Protein AF-A0A4U3A9S8-F1 (afdb_monomer_lite)

Radius of gyration: 12.29 Å; chains: 1; bounding box: 30×13×32 Å

pLDDT: mean 94.51, std 5.17, range [73.62, 98.12]

Secondary structure (DSSP, 8-state):
---B--B-EEETTEEE-EEP-SSSSTT-EE-B--BPPTT----

InterPro domains:
  IPR015797 NUDIX hydrolase-like domain superfamily [SSF55811] (4-42)

Sequence (43 aa):
MYKYTICFIRKGDRILLLNRNKKPTMGMWNGVGGKIEEYETPY

Organism: Bacillus mycoides (NCBI:txid1405)

Foldseek 3Di:
DWDKAFDWDDDPPDTDWDQDCDPDRHRDTGGDMDTADPPDDND

Structure (mmCIF, N/CA/C/O backbone):
data_AF-A0A4U3A9S8-F1
#
_entry.id   AF-A0A4U3A9S8-F1
#
loop_
_atom_site.group_PDB
_atom_site.id
_atom_site.type_symbol
_atom_site.label_atom_id
_atom_site.label_alt_id
_atom_site.label_comp_id
_atom_site.label_asym_id
_atom_site.label_entity_id
_atom_site.label_seq_id
_atom_site.pdbx_PDB_ins_code
_atom_site.Cartn_x
_atom_site.Cartn_y
_atom_site.Cartn_z
_atom_site.occupancy
_atom_site.B_iso_or_equiv
_atom_site.auth_seq_id
_atom_site.auth_comp_id
_atom_site.auth_asym_id
_atom_site.auth_atom_id
_atom_site.pdbx_PDB_model_num
ATOM 1 N N . MET A 1 1 ? -7.680 -4.295 15.578 1.00 73.62 1 MET A N 1
ATOM 2 C CA . MET A 1 1 ? -6.837 -4.642 14.412 1.00 73.62 1 MET A CA 1
ATOM 3 C C . MET A 1 1 ? -7.016 -3.544 13.375 1.00 73.62 1 MET A C 1
ATOM 5 O O . MET A 1 1 ? -8.150 -3.290 12.993 1.00 73.62 1 MET A O 1
ATOM 9 N N . TYR A 1 2 ? -5.951 -2.830 13.005 1.00 83.31 2 TYR A N 1
ATOM 10 C CA . TYR A 1 2 ? -6.039 -1.751 12.015 1.00 83.31 2 TYR A CA 1
ATOM 11 C C . TYR A 1 2 ? -6.292 -2.328 10.616 1.00 83.31 2 TYR A C 1
ATOM 13 O O . TYR A 1 2 ? -5.699 -3.347 10.257 1.00 83.31 2 TYR A O 1
ATOM 21 N N . LYS A 1 3 ? -7.177 -1.688 9.844 1.00 91.25 3 LYS A N 1
ATOM 22 C CA . LYS A 1 3 ? -7.429 -2.025 8.439 1.00 91.25 3 LYS A CA 1
ATOM 23 C C . LYS A 1 3 ? -6.527 -1.168 7.549 1.00 91.25 3 LYS A C 1
ATOM 25 O O . LYS A 1 3 ? -6.358 0.022 7.811 1.00 91.25 3 LYS A O 1
ATOM 30 N N . TYR A 1 4 ? -5.958 -1.778 6.515 1.00 94.25 4 TYR A N 1
ATOM 31 C CA . TYR A 1 4 ? -5.051 -1.124 5.574 1.00 94.25 4 TYR A CA 1
ATOM 32 C C . TYR A 1 4 ? -5.410 -1.496 4.141 1.00 94.25 4 TYR A C 1
ATOM 34 O O . TYR A 1 4 ? -5.908 -2.595 3.892 1.00 94.25 4 TYR A O 1
ATOM 42 N N . THR A 1 5 ? -5.089 -0.605 3.211 1.00 95.44 5 THR A N 1
ATOM 43 C CA . THR A 1 5 ? -5.062 -0.893 1.777 1.00 95.44 5 THR A CA 1
ATOM 44 C C . THR A 1 5 ? -3.634 -1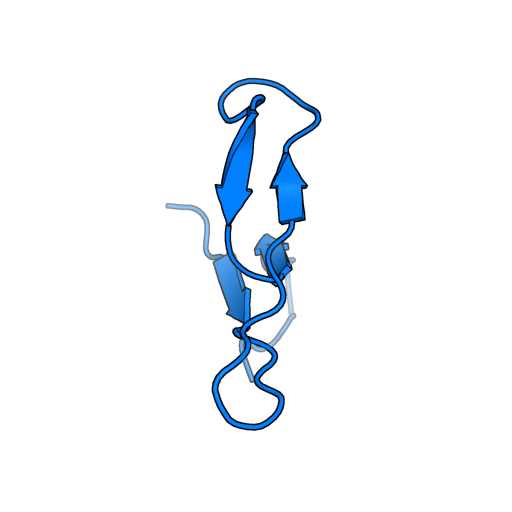.178 1.318 1.00 95.44 5 THR A C 1
ATOM 46 O O . THR A 1 5 ? -2.660 -0.670 1.882 1.00 95.44 5 THR A O 1
ATOM 49 N N . ILE A 1 6 ? -3.507 -1.988 0.269 1.00 95.31 6 ILE A N 1
ATOM 50 C CA . ILE A 1 6 ? -2.271 -2.147 -0.494 1.00 95.31 6 ILE A CA 1
ATOM 51 C C . ILE A 1 6 ? -2.614 -2.244 -1.980 1.00 95.31 6 ILE A C 1
ATOM 53 O O . ILE A 1 6 ? -3.517 -2.973 -2.380 1.00 95.31 6 ILE A O 1
ATOM 57 N N . CYS A 1 7 ? -1.890 -1.491 -2.794 1.00 95.56 7 CYS A N 1
ATOM 58 C CA . CYS A 1 7 ? -2.063 -1.369 -4.229 1.00 95.56 7 CYS A CA 1
ATOM 59 C C . CYS A 1 7 ? -0.740 -1.689 -4.928 1.00 95.56 7 CYS A C 1
ATOM 61 O O . CYS A 1 7 ? 0.319 -1.139 -4.597 1.00 95.56 7 CYS A O 1
ATOM 63 N N . PHE A 1 8 ? -0.814 -2.575 -5.920 1.00 96.75 8 PHE A N 1
ATOM 64 C CA . PHE A 1 8 ? 0.296 -2.906 -6.803 1.00 96.75 8 PHE A CA 1
ATOM 65 C C . PHE A 1 8 ? 0.081 -2.244 -8.157 1.00 96.75 8 PHE A C 1
ATOM 67 O O . PHE A 1 8 ? -0.736 -2.682 -8.965 1.00 96.75 8 PHE A O 1
ATOM 74 N N . ILE A 1 9 ? 0.847 -1.187 -8.413 1.00 97.38 9 ILE A N 1
ATOM 75 C CA . ILE A 1 9 ? 0.821 -0.489 -9.695 1.00 97.38 9 ILE A CA 1
ATOM 76 C C . ILE A 1 9 ? 1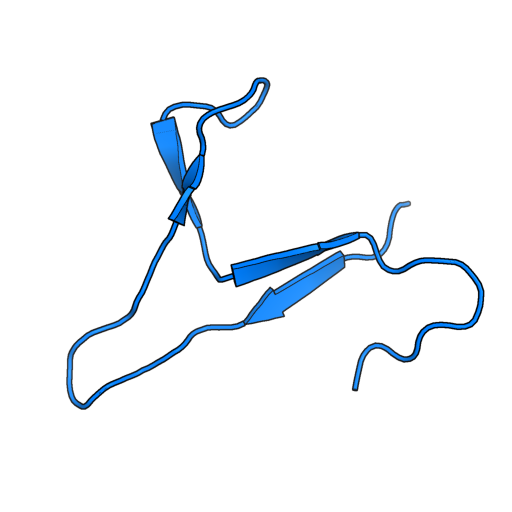.756 -1.234 -10.647 1.00 97.38 9 ILE A C 1
ATOM 78 O O . ILE A 1 9 ? 2.972 -1.267 -10.442 1.00 97.38 9 ILE A O 1
ATOM 82 N N . ARG A 1 10 ? 1.180 -1.849 -11.682 1.00 98.12 10 ARG A N 1
ATOM 83 C CA . ARG A 1 10 ? 1.895 -2.681 -12.654 1.00 98.12 10 ARG A CA 1
ATOM 84 C C . ARG A 1 10 ? 1.981 -1.992 -14.016 1.00 98.12 10 ARG A C 1
ATOM 86 O O . ARG A 1 10 ? 0.976 -1.521 -14.539 1.00 98.12 10 ARG A O 1
ATOM 93 N N . LYS A 1 11 ? 3.172 -1.995 -14.620 1.00 98.12 11 LYS A N 1
ATOM 94 C CA . LYS A 1 11 ? 3.412 -1.584 -16.013 1.00 98.12 11 LYS A CA 1
ATOM 95 C C . LYS A 1 11 ? 4.166 -2.700 -16.733 1.00 98.12 11 LYS A C 1
ATOM 97 O O . LYS A 1 11 ? 5.384 -2.802 -16.607 1.00 98.12 11 LYS A O 1
ATOM 102 N N . GLY A 1 12 ? 3.436 -3.540 -17.469 1.00 97.62 12 GLY A N 1
ATOM 103 C CA . GLY A 1 12 ? 4.001 -4.718 -18.134 1.00 97.62 12 GLY A CA 1
ATOM 104 C C . GLY A 1 12 ? 4.520 -5.743 -17.124 1.00 97.62 12 GLY A C 1
ATOM 105 O O . GLY A 1 12 ? 3.748 -6.292 -16.338 1.00 97.62 12 GLY A O 1
ATOM 106 N N . ASP A 1 13 ? 5.823 -5.990 -17.137 1.00 97.81 13 ASP A N 1
ATOM 107 C CA . ASP A 1 13 ? 6.556 -6.859 -16.209 1.00 97.81 13 ASP A CA 1
ATOM 108 C C . ASP A 1 13 ? 7.079 -6.123 -14.961 1.00 97.81 13 ASP A C 1
ATOM 110 O O . ASP A 1 13 ? 7.617 -6.749 -14.050 1.00 97.81 13 ASP A O 1
ATOM 114 N N . ARG A 1 14 ? 6.897 -4.799 -14.883 1.00 98.06 14 ARG A N 1
ATOM 115 C CA . ARG A 1 14 ? 7.382 -3.972 -13.770 1.00 98.06 14 ARG A CA 1
ATOM 116 C C . ARG A 1 14 ? 6.286 -3.711 -12.745 1.00 98.06 14 ARG A C 1
ATOM 118 O O . ARG A 1 14 ? 5.135 -3.460 -13.108 1.00 98.06 14 ARG A O 1
ATOM 125 N N . ILE A 1 15 ? 6.672 -3.677 -11.472 1.00 98.12 15 ILE A N 1
ATOM 126 C CA . ILE A 1 15 ? 5.827 -3.259 -10.347 1.00 98.12 15 ILE A CA 1
ATOM 127 C C . ILE A 1 15 ? 6.481 -2.053 -9.672 1.00 98.12 15 ILE A C 1
ATOM 129 O O . ILE A 1 15 ? 7.681 -2.070 -9.399 1.00 98.12 15 ILE A O 1
ATOM 133 N N . LEU A 1 16 ? 5.694 -1.012 -9.398 1.00 98.06 16 LEU A N 1
ATOM 134 C CA . LEU A 1 16 ? 6.134 0.111 -8.574 1.00 98.06 16 LEU A CA 1
ATOM 135 C C . LEU A 1 16 ? 5.991 -0.247 -7.092 1.00 98.06 16 LEU A C 1
ATOM 137 O O . LEU A 1 16 ? 4.901 -0.591 -6.634 1.00 98.06 16 LEU A O 1
ATOM 141 N N . LEU A 1 17 ? 7.087 -0.111 -6.350 1.00 98.06 17 LEU A N 1
ATOM 142 C CA . LEU A 1 17 ? 7.137 -0.276 -4.900 1.00 98.06 17 LEU A CA 1
ATOM 143 C C . LEU A 1 17 ? 7.706 0.987 -4.247 1.00 98.06 17 LEU A C 1
ATOM 145 O O . LEU A 1 17 ? 8.510 1.707 -4.840 1.00 98.06 17 LEU A O 1
ATOM 149 N N . LEU A 1 18 ? 7.311 1.230 -3.002 1.00 97.50 18 LEU A N 1
ATOM 150 C CA . LEU A 1 18 ? 7.836 2.295 -2.156 1.00 97.50 18 LEU A CA 1
ATOM 151 C C . LEU A 1 18 ? 8.904 1.727 -1.221 1.00 97.50 18 LEU A C 1
ATOM 153 O O . LEU A 1 18 ? 8.617 0.796 -0.466 1.00 97.50 18 LEU A O 1
ATOM 157 N N . ASN A 1 19 ? 10.099 2.322 -1.210 1.00 98.00 19 ASN A N 1
ATOM 158 C CA . ASN A 1 19 ? 11.057 2.106 -0.128 1.00 98.00 19 ASN A CA 1
ATOM 159 C C . ASN A 1 19 ? 10.627 2.945 1.075 1.00 98.00 19 ASN A C 1
ATOM 161 O O . ASN A 1 19 ? 10.513 4.172 0.993 1.00 98.00 19 ASN A O 1
ATOM 165 N N . ARG A 1 20 ? 10.324 2.290 2.191 1.00 97.62 20 ARG A N 1
ATOM 166 C CA . ARG A 1 20 ? 9.822 2.968 3.385 1.00 97.62 20 ARG A CA 1
ATOM 167 C C . ARG A 1 20 ? 10.934 3.782 4.043 1.00 97.62 20 ARG A C 1
ATOM 169 O O . ARG A 1 20 ? 11.997 3.268 4.363 1.00 97.62 20 ARG A O 1
ATOM 176 N N . ASN A 1 21 ? 10.647 5.039 4.356 1.00 97.25 21 ASN A N 1
ATOM 177 C CA . ASN A 1 21 ? 11.597 5.963 4.982 1.00 97.25 21 ASN A CA 1
ATOM 178 C C . ASN A 1 21 ? 11.337 6.203 6.482 1.00 97.25 21 ASN A C 1
ATOM 180 O O . ASN A 1 21 ? 11.900 7.128 7.061 1.00 97.25 21 ASN A O 1
ATOM 184 N N . LYS A 1 22 ? 10.466 5.413 7.125 1.00 95.38 22 LYS A N 1
ATOM 185 C CA . LYS A 1 22 ? 10.097 5.565 8.545 1.00 95.38 22 LYS A CA 1
ATOM 186 C C . LYS A 1 22 ? 10.059 4.215 9.255 1.00 95.38 22 LYS A C 1
ATOM 188 O O . LYS A 1 22 ? 9.630 3.221 8.672 1.00 95.38 22 LYS A O 1
ATOM 193 N N . LYS A 1 23 ? 10.484 4.191 10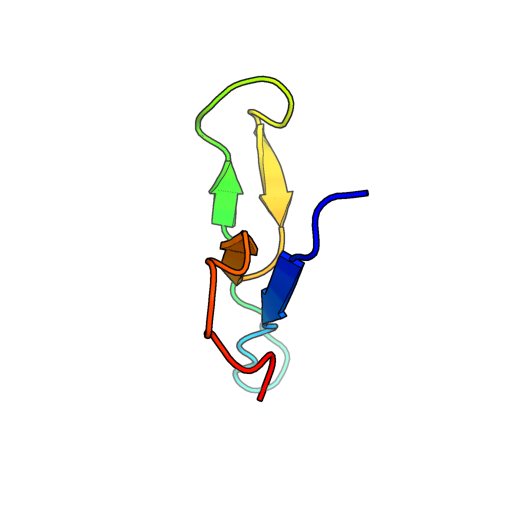.525 1.00 94.94 23 LYS A N 1
ATOM 194 C CA . LYS A 1 23 ? 10.326 3.029 11.419 1.00 94.94 23 LYS A CA 1
ATOM 195 C C . LYS A 1 23 ? 8.830 2.673 11.569 1.00 94.94 23 LYS A C 1
ATOM 197 O O . LYS A 1 23 ? 7.997 3.573 11.464 1.00 94.94 23 LYS A O 1
ATOM 202 N N . PRO A 1 24 ? 8.473 1.401 11.826 1.00 93.19 24 PRO A N 1
ATOM 203 C CA . PRO A 1 24 ? 9.365 0.252 12.013 1.00 93.19 24 PRO A CA 1
ATOM 204 C C . PRO A 1 24 ? 9.844 -0.397 10.704 1.00 93.19 24 PRO A C 1
ATOM 206 O O . PRO A 1 24 ? 10.823 -1.126 10.728 1.00 93.1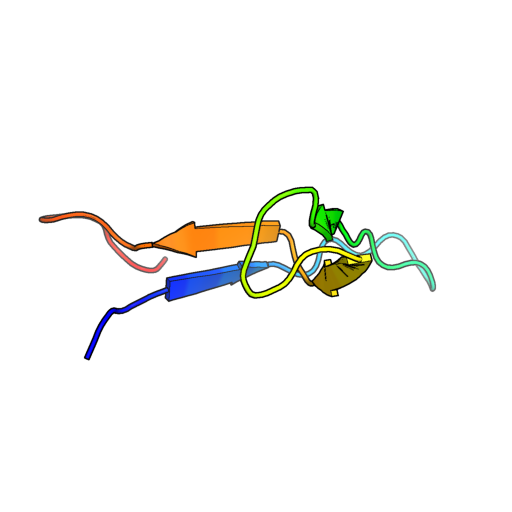9 24 PRO A O 1
ATOM 209 N N . THR A 1 25 ? 9.211 -0.114 9.563 1.00 94.06 25 THR A N 1
ATOM 210 C CA . THR A 1 25 ? 9.471 -0.810 8.286 1.00 94.06 25 THR A CA 1
ATOM 211 C C . THR A 1 25 ? 10.480 -0.109 7.377 1.00 94.06 25 THR A C 1
ATOM 213 O O . THR A 1 25 ? 10.509 -0.370 6.180 1.00 94.06 25 THR A O 1
ATOM 216 N N . MET A 1 26 ? 11.299 0.796 7.919 1.00 97.56 26 MET A N 1
ATOM 217 C CA . MET A 1 26 ? 12.288 1.564 7.157 1.00 97.56 26 MET A CA 1
ATOM 218 C C . MET A 1 26 ? 13.213 0.638 6.349 1.00 97.56 26 MET A C 1
ATOM 220 O O . MET A 1 26 ? 13.699 -0.357 6.878 1.00 97.56 26 MET A O 1
ATOM 224 N N . GLY A 1 27 ? 13.457 0.964 5.079 1.00 98.06 27 GLY A N 1
ATOM 225 C CA . GLY A 1 27 ? 14.290 0.178 4.163 1.00 98.06 27 GLY A CA 1
ATOM 226 C C . GLY A 1 27 ? 13.564 -0.973 3.460 1.00 98.06 27 GLY A C 1
ATOM 227 O O . GLY A 1 27 ? 14.071 -1.484 2.463 1.00 98.06 27 GLY A O 1
ATOM 228 N N . MET A 1 28 ? 12.375 -1.373 3.927 1.00 97.62 28 MET A N 1
ATOM 229 C CA . MET A 1 28 ? 11.572 -2.399 3.258 1.00 97.62 28 MET A CA 1
ATOM 230 C C . MET A 1 28 ? 10.857 -1.817 2.035 1.00 97.62 28 MET A C 1
ATOM 232 O O . MET A 1 28 ? 10.401 -0.670 2.051 1.00 97.62 28 MET A O 1
ATOM 236 N N . TRP A 1 29 ? 10.717 -2.630 0.990 1.00 97.44 29 TRP A N 1
ATOM 237 C CA . TRP A 1 29 ? 9.924 -2.309 -0.194 1.00 97.44 29 TRP A CA 1
ATOM 238 C C . TRP A 1 29 ? 8.496 -2.826 -0.027 1.00 97.44 29 TRP A C 1
ATOM 240 O O . TRP A 1 29 ? 8.303 -3.974 0.368 1.00 97.44 29 TRP A O 1
ATOM 250 N N . ASN A 1 30 ? 7.494 -1.995 -0.319 1.00 97.00 30 ASN A N 1
ATOM 251 C CA . ASN A 1 30 ? 6.086 -2.383 -0.216 1.00 97.00 30 ASN A CA 1
ATOM 252 C C . ASN A 1 30 ? 5.230 -1.749 -1.325 1.00 97.00 30 ASN A C 1
ATOM 254 O O . ASN A 1 30 ? 5.659 -0.789 -1.967 1.00 97.00 30 ASN A O 1
ATOM 258 N N . GLY A 1 31 ? 4.021 -2.269 -1.537 1.00 96.31 31 GLY A N 1
ATOM 259 C CA . GLY A 1 31 ? 3.021 -1.637 -2.397 1.00 96.31 31 GLY A CA 1
ATOM 260 C C . GLY A 1 31 ? 2.590 -0.261 -1.875 1.00 96.31 31 GLY A C 1
ATOM 261 O O . GLY A 1 31 ? 2.849 0.108 -0.724 1.00 96.31 31 GLY A O 1
ATOM 262 N N . VAL A 1 32 ? 1.928 0.512 -2.733 1.00 95.88 32 VAL A N 1
ATOM 263 C CA . VAL A 1 32 ? 1.360 1.815 -2.357 1.00 95.88 32 VAL A CA 1
ATOM 264 C C . VAL A 1 32 ? 0.118 1.571 -1.508 1.00 95.88 32 VAL A C 1
ATOM 266 O O . VAL A 1 32 ? -0.709 0.747 -1.867 1.00 95.88 32 VAL A O 1
ATOM 269 N N . GLY A 1 33 ? -0.047 2.260 -0.386 1.00 94.25 33 GLY A N 1
ATOM 270 C CA . GLY A 1 33 ? -1.205 2.035 0.473 1.00 94.25 33 GLY A CA 1
ATOM 271 C C . GLY A 1 33 ? -1.116 2.778 1.793 1.00 94.25 33 GLY A C 1
ATOM 272 O O . GLY A 1 33 ? -0.137 3.485 2.064 1.00 94.25 33 GLY A O 1
ATOM 273 N N . GLY A 1 34 ? -2.145 2.608 2.615 1.00 93.50 34 GLY A N 1
ATOM 274 C CA . GLY A 1 34 ? -2.298 3.359 3.850 1.00 93.50 34 GLY A CA 1
ATOM 275 C C . GLY A 1 34 ? -3.280 2.722 4.817 1.00 93.50 34 GLY A C 1
ATOM 276 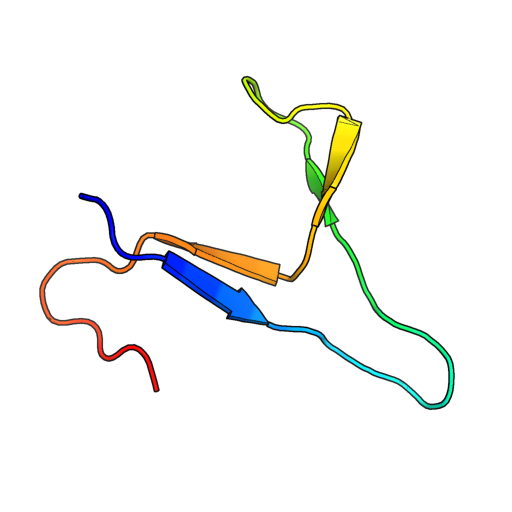O O . GLY A 1 34 ? -3.880 1.683 4.542 1.00 93.50 34 GLY A O 1
ATOM 277 N N . LYS A 1 35 ? -3.385 3.340 5.991 1.00 94.50 35 LYS A N 1
ATOM 278 C CA . LYS A 1 35 ? -4.422 3.023 6.969 1.00 94.50 35 LYS A CA 1
ATOM 279 C C . LYS A 1 35 ? -5.759 3.504 6.412 1.00 94.50 35 LYS A C 1
ATOM 281 O O . LYS A 1 35 ? -5.795 4.563 5.802 1.00 94.50 35 LYS A O 1
ATOM 286 N N . ILE A 1 36 ? -6.805 2.713 6.621 1.00 95.44 36 ILE A N 1
ATOM 287 C CA . ILE A 1 36 ? -8.176 3.131 6.330 1.00 95.44 36 ILE A CA 1
ATOM 288 C C . ILE A 1 36 ? -8.652 3.983 7.504 1.00 95.44 36 ILE A C 1
ATOM 290 O O . ILE A 1 36 ? -8.563 3.542 8.660 1.00 95.44 36 ILE A O 1
ATOM 294 N N . GLU A 1 37 ? -9.123 5.188 7.214 1.00 94.19 37 GLU A N 1
ATOM 295 C CA . GLU A 1 37 ? -9.699 6.093 8.206 1.00 94.19 37 GLU A CA 1
ATOM 296 C C . GLU A 1 37 ? -11.200 5.845 8.415 1.00 94.19 37 GLU A C 1
ATOM 298 O O . GLU A 1 37 ? -11.843 5.051 7.723 1.00 94.19 37 GLU A O 1
ATOM 303 N N . GLU A 1 38 ? -11.761 6.461 9.456 1.00 93.31 38 GLU A N 1
ATOM 304 C CA . GLU A 1 38 ? -13.179 6.309 9.773 1.00 93.31 38 GLU A CA 1
ATOM 305 C C . GLU A 1 38 ? -14.031 6.781 8.584 1.00 93.31 38 GLU A C 1
ATOM 307 O O . GLU A 1 38 ? -13.806 7.862 8.045 1.00 93.31 38 GLU A O 1
ATOM 312 N N . TYR A 1 39 ? -14.995 5.951 8.175 1.00 94.25 39 TYR A N 1
ATOM 313 C CA . TYR A 1 39 ? -15.882 6.164 7.020 1.00 94.25 39 TYR A CA 1
ATOM 314 C C . TYR A 1 39 ? -15.250 6.023 5.623 1.00 94.25 39 TYR A C 1
ATOM 316 O O . TYR A 1 39 ? -15.955 6.215 4.633 1.00 94.25 39 TYR A O 1
ATOM 324 N N . GLU A 1 40 ? -13.983 5.613 5.502 1.00 94.94 40 GLU A N 1
ATOM 325 C CA . GLU A 1 40 ? -13.407 5.236 4.204 1.00 94.94 40 GLU A CA 1
ATOM 326 C C . GLU A 1 40 ? -13.829 3.818 3.774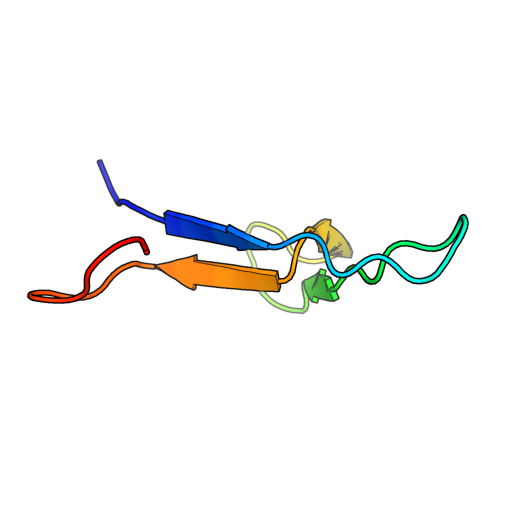 1.00 94.94 40 GLU A C 1
ATOM 328 O O . GLU A 1 40 ? -13.840 2.869 4.570 1.00 94.94 40 GLU A O 1
ATOM 333 N N . THR A 1 41 ? -14.146 3.647 2.485 1.00 91.50 41 THR A N 1
ATOM 334 C CA . THR A 1 41 ? -14.331 2.325 1.873 1.00 91.50 41 THR A CA 1
ATOM 335 C C . THR A 1 41 ? -12.984 1.755 1.423 1.00 91.50 41 THR A C 1
ATOM 337 O O . THR A 1 41 ? -12.097 2.494 1.002 1.00 91.50 41 THR A O 1
ATOM 340 N N . PRO A 1 42 ? -12.789 0.425 1.491 1.00 85.94 42 PRO A N 1
ATOM 341 C CA . PRO A 1 42 ? -11.561 -0.211 1.009 1.00 85.94 42 PRO A CA 1
ATOM 342 C C . PRO A 1 42 ? -11.497 -0.333 -0.526 1.00 85.94 42 PRO A C 1
ATOM 344 O O . PRO A 1 42 ? -10.518 -0.874 -1.040 1.00 85.94 42 PRO A O 1
ATOM 347 N N . TYR A 1 43 ? -12.547 0.102 -1.227 1.00 77.62 43 TYR A N 1
ATOM 348 C CA . TYR A 1 43 ? -12.754 0.037 -2.673 1.00 77.62 43 TYR A CA 1
ATOM 349 C C . TYR A 1 43 ? -13.194 1.399 -3.204 1.00 77.62 43 TYR A C 1
ATOM 351 O O . TYR A 1 43 ? -13.871 2.126 -2.436 1.00 77.62 43 TYR A O 1
#